Protein AF-A0A6P0VZR3-F1 (afdb_monomer_lite)

Structure (mmCIF, N/CA/C/O backbone):
data_AF-A0A6P0VZR3-F1
#
_entry.id   AF-A0A6P0VZR3-F1
#
loop_
_atom_site.group_PDB
_atom_site.id
_atom_site.type_symbol
_atom_site.label_atom_id
_atom_site.label_alt_id
_atom_site.label_comp_id
_atom_site.label_asym_id
_atom_site.label_entity_id
_atom_site.label_seq_id
_atom_site.pdbx_PDB_ins_code
_atom_site.Cartn_x
_atom_site.Cartn_y
_atom_site.Cartn_z
_atom_site.occupancy
_atom_site.B_iso_or_equiv
_atom_site.auth_seq_id
_atom_site.auth_comp_id
_atom_site.auth_asym_id
_atom_site.auth_atom_id
_atom_site.pdbx_PDB_model_num
ATOM 1 N N . MET A 1 1 ? 29.807 4.127 -24.238 1.00 52.66 1 MET A N 1
ATOM 2 C CA . MET A 1 1 ? 29.424 3.415 -23.006 1.00 52.66 1 MET A CA 1
ATOM 3 C C . MET A 1 1 ? 28.132 2.682 -23.324 1.00 52.66 1 MET A C 1
ATOM 5 O O . MET A 1 1 ? 27.072 3.289 -23.257 1.00 52.66 1 MET A O 1
ATOM 9 N N . THR A 1 2 ? 28.219 1.457 -23.840 1.00 56.03 2 THR A N 1
ATOM 10 C CA . THR A 1 2 ? 27.040 0.606 -24.040 1.00 56.03 2 THR A CA 1
ATOM 11 C C . THR A 1 2 ? 26.552 0.196 -22.658 1.00 56.03 2 THR A C 1
ATOM 13 O O . THR A 1 2 ? 27.322 -0.323 -21.858 1.00 56.03 2 THR A O 1
ATOM 16 N N . ASN A 1 3 ? 25.318 0.556 -22.325 1.00 70.06 3 ASN A N 1
ATOM 17 C CA . ASN A 1 3 ? 24.697 0.124 -21.086 1.00 70.06 3 ASN A CA 1
ATOM 18 C C . ASN A 1 3 ? 24.326 -1.353 -21.286 1.00 70.06 3 ASN A C 1
ATOM 20 O O . ASN A 1 3 ? 23.347 -1.636 -21.965 1.00 70.06 3 ASN A O 1
ATOM 24 N N . ASP A 1 4 ? 25.132 -2.282 -20.764 1.00 77.06 4 ASP A N 1
ATOM 25 C CA . ASP A 1 4 ? 24.956 -3.741 -20.927 1.00 77.06 4 ASP A CA 1
ATOM 26 C C . ASP A 1 4 ? 23.790 -4.312 -20.089 1.00 77.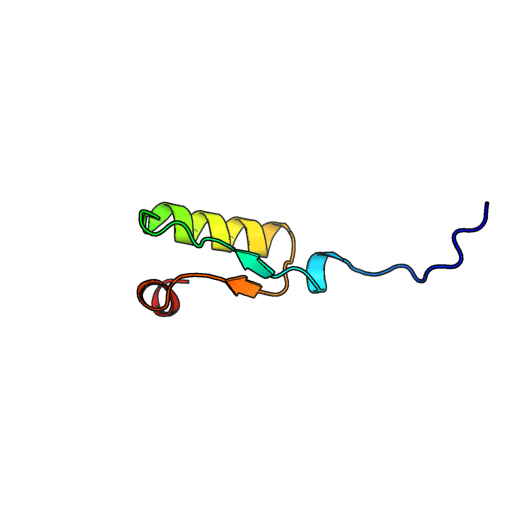06 4 ASP A C 1
ATOM 28 O O . ASP A 1 4 ? 23.675 -5.523 -19.896 1.00 77.06 4 ASP A O 1
ATOM 32 N N . TYR A 1 5 ? 22.924 -3.447 -19.562 1.00 73.56 5 TYR A N 1
ATOM 33 C CA . TYR A 1 5 ? 21.770 -3.852 -18.775 1.00 73.56 5 TYR A CA 1
ATOM 34 C C . TYR A 1 5 ? 20.554 -4.000 -19.687 1.00 73.56 5 TYR A C 1
ATOM 36 O O . TYR A 1 5 ? 20.324 -3.124 -20.527 1.00 73.56 5 TYR A O 1
ATOM 44 N N . PRO A 1 6 ? 19.765 -5.077 -19.523 1.00 77.75 6 PRO A N 1
ATOM 45 C CA . PRO A 1 6 ? 18.480 -5.175 -20.192 1.00 77.75 6 PRO A CA 1
ATOM 46 C C . PRO A 1 6 ? 17.618 -3.965 -19.822 1.00 77.75 6 PRO A C 1
ATOM 48 O O . PRO A 1 6 ? 17.738 -3.422 -18.722 1.00 77.75 6 PRO A O 1
ATOM 51 N N . ASP A 1 7 ? 16.762 -3.546 -20.750 1.00 83.00 7 ASP A N 1
ATOM 52 C CA . ASP A 1 7 ? 15.777 -2.503 -20.487 1.00 83.00 7 ASP A CA 1
ATOM 53 C C . ASP A 1 7 ? 14.751 -3.077 -19.500 1.00 83.00 7 ASP A C 1
ATOM 55 O O . ASP A 1 7 ? 13.966 -3.965 -19.839 1.00 83.00 7 ASP A O 1
ATOM 59 N N . ILE A 1 8 ? 14.869 -2.686 -18.230 1.00 88.38 8 ILE A N 1
ATOM 60 C CA . ILE A 1 8 ? 14.031 -3.187 -17.141 1.00 88.38 8 ILE A CA 1
ATOM 61 C C . ILE A 1 8 ? 12.877 -2.207 -16.962 1.00 88.38 8 ILE A C 1
ATOM 63 O O . ILE A 1 8 ? 13.089 -1.039 -16.640 1.00 88.38 8 ILE A O 1
ATOM 67 N N . GLU A 1 9 ? 11.652 -2.709 -17.091 1.00 92.00 9 GLU A N 1
ATOM 68 C CA . GLU A 1 9 ? 10.417 -2.003 -16.738 1.00 92.00 9 GLU A CA 1
ATOM 69 C C . GLU A 1 9 ? 10.338 -1.815 -15.210 1.00 92.00 9 GLU A C 1
ATOM 71 O O . GLU A 1 9 ? 9.678 -2.577 -14.501 1.00 92.00 9 GLU A O 1
ATOM 76 N N . ILE A 1 10 ? 11.049 -0.808 -14.683 1.00 94.06 10 ILE A N 1
ATOM 77 C CA . ILE A 1 10 ? 11.201 -0.585 -13.232 1.00 94.06 10 ILE A CA 1
ATOM 78 C C . ILE A 1 10 ? 9.845 -0.401 -12.543 1.00 94.06 10 ILE A C 1
ATOM 80 O O . ILE A 1 10 ? 9.674 -0.870 -11.422 1.00 94.06 10 ILE A O 1
ATOM 84 N N . ALA A 1 11 ? 8.877 0.245 -13.201 1.00 96.44 11 ALA A N 1
ATOM 85 C CA . ALA A 1 11 ? 7.549 0.490 -12.639 1.00 96.44 11 ALA A CA 1
ATOM 86 C C . ALA A 1 11 ? 6.886 -0.801 -12.132 1.00 96.44 11 ALA A C 1
ATOM 88 O O . ALA A 1 11 ? 6.441 -0.858 -10.988 1.00 96.44 11 ALA A O 1
ATOM 89 N N . SER A 1 12 ? 6.963 -1.875 -12.922 1.00 96.06 12 SER A N 1
ATOM 90 C CA . SER A 1 12 ? 6.414 -3.196 -12.586 1.00 96.06 12 SER A CA 1
ATOM 91 C C . SER A 1 12 ? 7.103 -3.906 -11.409 1.00 96.06 12 SER A C 1
ATOM 93 O O . SER A 1 12 ? 6.687 -4.995 -11.021 1.00 96.06 12 SER A O 1
ATOM 95 N N . LEU A 1 13 ? 8.157 -3.309 -10.847 1.00 96.56 13 LEU A N 1
ATOM 96 C CA . LEU A 1 13 ? 8.921 -3.819 -9.706 1.00 96.56 13 LEU A CA 1
ATOM 97 C C . LEU A 1 13 ? 8.764 -2.946 -8.450 1.00 96.56 13 LEU A C 1
ATOM 99 O O . LEU A 1 13 ? 9.416 -3.211 -7.440 1.00 96.56 13 LEU A O 1
ATOM 103 N N . ILE A 1 14 ? 7.959 -1.882 -8.515 1.00 98.06 14 ILE A N 1
ATOM 104 C CA . ILE A 1 14 ? 7.756 -0.942 -7.410 1.00 98.06 14 ILE A CA 1
ATOM 105 C C . ILE A 1 14 ? 6.474 -1.287 -6.653 1.00 98.06 14 ILE A C 1
ATOM 107 O O . ILE A 1 14 ? 5.399 -1.353 -7.247 1.00 98.06 14 ILE A O 1
ATOM 111 N N . ASP A 1 15 ? 6.595 -1.368 -5.327 1.00 98.56 15 ASP A N 1
ATOM 112 C CA . ASP A 1 15 ? 5.469 -1.337 -4.394 1.00 98.56 15 ASP A CA 1
ATOM 113 C C . ASP A 1 15 ? 5.389 0.057 -3.753 1.00 98.56 15 ASP A C 1
ATOM 115 O O . ASP A 1 15 ? 6.290 0.475 -3.017 1.00 98.56 15 ASP A O 1
ATOM 119 N N . HIS A 1 16 ? 4.316 0.801 -4.027 1.00 98.25 16 HIS A N 1
ATOM 120 C CA . HIS A 1 16 ? 4.142 2.161 -3.507 1.00 98.25 16 HIS A CA 1
ATOM 121 C C . HIS A 1 16 ? 3.620 2.141 -2.073 1.00 98.25 16 HIS A C 1
ATOM 123 O O . HIS A 1 16 ? 2.531 1.640 -1.806 1.00 98.25 16 HIS A O 1
ATOM 129 N N . ALA A 1 17 ? 4.394 2.668 -1.129 1.00 98.38 17 ALA A N 1
ATOM 130 C CA . ALA A 1 17 ? 4.113 2.514 0.294 1.00 98.38 17 ALA A CA 1
ATOM 131 C C . ALA A 1 17 ? 3.493 3.772 0.926 1.00 98.38 17 ALA A C 1
ATOM 133 O O . ALA A 1 17 ? 4.113 4.836 0.963 1.00 98.38 17 ALA A O 1
ATOM 134 N N . LEU A 1 18 ? 2.319 3.614 1.547 1.00 98.50 18 LEU A N 1
ATOM 135 C CA . LEU A 1 18 ? 1.707 4.585 2.457 1.00 98.50 18 LEU A CA 1
ATOM 136 C C . LEU A 1 18 ? 1.605 3.974 3.860 1.00 98.50 18 LEU A C 1
ATOM 138 O O . LEU A 1 18 ? 0.573 3.452 4.282 1.00 98.50 18 LEU A O 1
ATOM 142 N N . LEU A 1 19 ? 2.713 4.059 4.597 1.00 97.94 19 LEU A N 1
ATOM 143 C CA . LEU A 1 19 ? 2.866 3.492 5.944 1.00 97.94 19 LEU A CA 1
ATOM 144 C C . LEU A 1 19 ? 2.942 4.566 7.037 1.00 97.94 19 LEU A C 1
ATOM 146 O O . LEU A 1 19 ? 3.505 4.347 8.106 1.00 97.94 19 LEU A O 1
ATOM 150 N N . ASN A 1 20 ? 2.371 5.745 6.782 1.00 96.88 20 ASN A N 1
ATOM 151 C CA . ASN A 1 20 ? 2.173 6.738 7.831 1.00 96.88 20 ASN A CA 1
ATOM 152 C C . ASN A 1 20 ? 0.984 6.300 8.715 1.00 96.88 20 ASN A C 1
ATOM 154 O O . ASN A 1 20 ? -0.115 6.134 8.185 1.00 96.88 20 ASN A O 1
ATOM 158 N N . PRO A 1 21 ? 1.151 6.121 10.040 1.00 95.06 21 PRO A N 1
ATOM 159 C CA . PRO A 1 21 ? 0.066 5.684 10.924 1.00 95.06 21 PRO A CA 1
ATOM 160 C C . PRO A 1 21 ? -1.092 6.686 11.017 1.00 95.06 21 PRO A C 1
ATOM 162 O O . PRO A 1 21 ? -2.183 6.316 11.440 1.00 95.06 21 PRO A O 1
ATOM 165 N N . THR A 1 22 ? -0.876 7.944 10.622 1.00 96.75 22 THR A N 1
ATOM 166 C CA . THR A 1 22 ? -1.919 8.977 10.550 1.00 96.75 22 THR A CA 1
ATOM 167 C C . THR A 1 22 ? -2.438 9.186 9.127 1.00 96.75 22 THR A C 1
ATOM 169 O O . THR A 1 22 ? -3.016 10.237 8.851 1.00 96.75 22 THR A O 1
ATOM 172 N N . ALA A 1 23 ? -2.182 8.248 8.207 1.00 97.50 23 ALA A N 1
ATOM 173 C CA . ALA A 1 23 ? -2.688 8.331 6.844 1.00 97.50 23 ALA A CA 1
ATOM 174 C C . ALA A 1 23 ? -4.218 8.411 6.844 1.00 97.50 23 ALA A C 1
ATOM 176 O O . ALA A 1 23 ? -4.871 7.659 7.570 1.00 97.50 23 ALA A O 1
ATOM 177 N N . THR A 1 24 ? -4.780 9.309 6.038 1.00 98.19 24 THR A N 1
ATOM 178 C CA . THR A 1 24 ? -6.232 9.451 5.876 1.00 98.19 24 THR A CA 1
ATOM 179 C C . THR A 1 24 ? -6.747 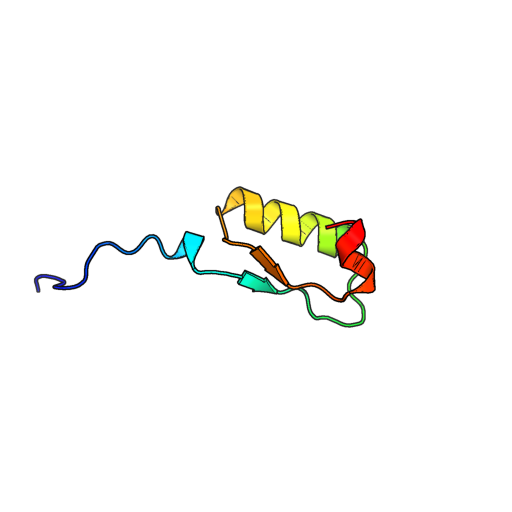8.594 4.713 1.00 98.19 24 THR A C 1
ATOM 181 O O . THR A 1 24 ? -5.964 8.238 3.825 1.00 98.19 24 THR A O 1
ATOM 184 N N . PRO A 1 25 ? -8.055 8.282 4.657 1.00 98.25 25 PRO A N 1
ATOM 185 C CA . PRO A 1 25 ? -8.655 7.585 3.519 1.00 98.25 25 PRO A CA 1
ATOM 186 C C . PRO A 1 25 ? -8.356 8.247 2.165 1.00 98.25 25 PRO A C 1
ATOM 188 O O . PRO A 1 25 ? -8.060 7.552 1.198 1.00 98.25 25 PRO A O 1
ATOM 191 N N . GLU A 1 26 ? -8.354 9.577 2.094 1.00 98.50 26 GLU A N 1
ATOM 192 C CA . GLU A 1 26 ? -8.070 10.328 0.863 1.00 98.50 26 GLU A CA 1
ATOM 193 C C . GLU A 1 26 ? -6.607 10.168 0.423 1.00 98.50 26 GLU A C 1
ATOM 195 O O . GLU A 1 26 ? -6.299 10.152 -0.768 1.00 98.50 26 GLU A O 1
ATOM 200 N N . GLN A 1 27 ? -5.683 10.026 1.379 1.00 98.56 27 GLN A N 1
ATOM 201 C CA . GLN A 1 27 ? -4.279 9.752 1.075 1.00 98.56 27 GLN A CA 1
ATOM 202 C C . GLN A 1 27 ? -4.085 8.330 0.540 1.00 98.56 27 GLN A C 1
ATOM 204 O O . GLN A 1 27 ? -3.248 8.137 -0.340 1.00 98.56 27 GLN A O 1
ATOM 209 N N . VAL A 1 28 ? -4.868 7.357 1.023 1.00 98.50 28 VAL A N 1
ATOM 210 C CA . VAL A 1 28 ? -4.884 5.987 0.479 1.00 98.50 28 VAL A CA 1
ATOM 211 C C . VAL A 1 28 ? -5.393 5.994 -0.958 1.00 98.50 28 VAL A C 1
ATOM 213 O O . VAL A 1 28 ? -4.745 5.419 -1.827 1.00 98.50 28 VAL A O 1
ATOM 216 N N . GLU A 1 29 ? -6.493 6.699 -1.235 1.00 98.56 29 GLU A N 1
ATOM 217 C CA . GLU A 1 29 ? -7.021 6.826 -2.599 1.00 98.56 29 GLU A CA 1
ATOM 218 C C . GLU A 1 29 ? -5.988 7.466 -3.534 1.00 98.56 29 GLU A C 1
ATOM 220 O O . GLU A 1 29 ? -5.709 6.943 -4.612 1.00 98.56 29 GLU A O 1
ATOM 225 N N . LYS A 1 30 ? -5.342 8.549 -3.088 1.00 98.62 30 LYS A N 1
ATOM 226 C CA . LYS A 1 30 ? -4.263 9.187 -3.844 1.00 98.62 30 LYS A CA 1
ATOM 227 C C . LYS A 1 30 ? -3.082 8.239 -4.088 1.00 98.62 30 LYS A C 1
ATOM 229 O O . LYS A 1 30 ? -2.542 8.232 -5.189 1.00 98.62 30 LYS A O 1
ATOM 234 N N . CYS A 1 31 ? -2.693 7.437 -3.09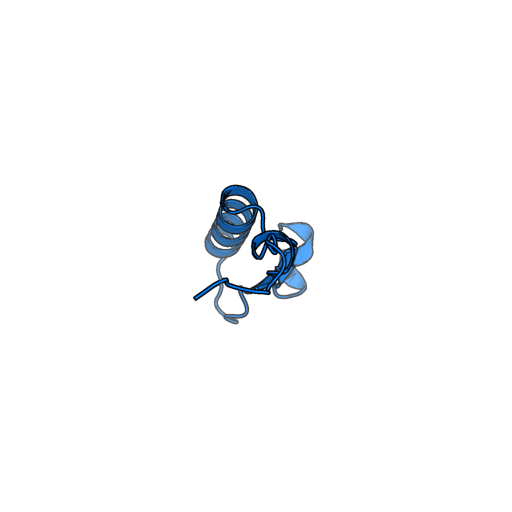5 1.00 98.44 31 CYS A N 1
ATOM 235 C CA . CYS A 1 31 ? -1.638 6.431 -3.238 1.00 98.44 31 CYS A CA 1
ATOM 236 C C . CYS A 1 31 ? -1.993 5.405 -4.328 1.00 98.44 31 CYS A C 1
ATOM 238 O O . CYS A 1 31 ? -1.164 5.128 -5.193 1.00 98.44 31 CYS A O 1
ATOM 240 N N . CYS A 1 32 ? -3.238 4.921 -4.357 1.00 98.56 32 CYS A N 1
ATOM 241 C CA . CYS A 1 32 ? -3.712 4.001 -5.396 1.00 98.56 32 CYS A CA 1
ATOM 242 C C . CYS A 1 32 ? -3.732 4.668 -6.779 1.00 98.56 32 CYS A C 1
ATOM 244 O O . CYS A 1 32 ? -3.215 4.110 -7.740 1.00 98.56 32 CYS A O 1
ATOM 246 N N . GLN A 1 33 ? -4.226 5.908 -6.875 1.00 98.69 33 GLN A N 1
ATOM 247 C CA . GLN A 1 33 ? -4.223 6.679 -8.125 1.00 98.69 33 GLN A CA 1
ATOM 248 C C . GLN A 1 33 ? -2.805 6.925 -8.665 1.00 98.69 33 GLN A C 1
ATOM 250 O O . GLN A 1 33 ? -2.594 6.931 -9.876 1.00 98.69 33 GLN A O 1
ATOM 255 N N . GLU A 1 34 ? -1.826 7.154 -7.788 1.00 98.62 34 GLU A N 1
ATOM 256 C CA . GLU A 1 34 ? -0.419 7.283 -8.174 1.00 98.62 34 GLU A CA 1
ATOM 257 C C . GLU A 1 34 ? 0.142 5.950 -8.676 1.00 98.62 34 GLU A C 1
ATOM 259 O O . GLU A 1 34 ? 0.776 5.930 -9.731 1.00 98.62 34 GLU A O 1
ATOM 264 N N . ALA A 1 35 ? -0.132 4.849 -7.971 1.00 98.56 35 ALA A N 1
ATOM 265 C CA . ALA A 1 35 ? 0.283 3.515 -8.395 1.00 98.56 35 ALA A CA 1
ATOM 266 C C . ALA A 1 35 ? -0.289 3.146 -9.768 1.00 98.56 35 ALA A C 1
ATOM 268 O O . ALA A 1 35 ? 0.472 2.749 -10.650 1.00 98.56 35 ALA A O 1
ATOM 269 N N . ASP A 1 36 ? -1.576 3.405 -10.000 1.00 98.19 36 ASP A N 1
ATOM 270 C CA . ASP A 1 36 ? -2.205 3.224 -11.308 1.00 98.19 36 ASP A CA 1
ATOM 271 C C . ASP A 1 36 ? -1.590 4.146 -12.362 1.00 98.19 36 ASP A C 1
ATOM 273 O O . ASP A 1 36 ? -1.230 3.706 -13.451 1.00 98.19 36 ASP A O 1
ATOM 277 N N . ARG A 1 37 ? -1.407 5.435 -12.060 1.00 98.31 37 ARG A N 1
ATOM 278 C CA . ARG A 1 37 ? -0.840 6.397 -13.019 1.00 98.31 37 ARG A CA 1
ATOM 279 C C . ARG A 1 37 ? 0.556 5.994 -13.493 1.00 98.31 37 ARG A C 1
ATOM 281 O O . ARG A 1 37 ? 0.884 6.228 -14.657 1.00 98.31 37 ARG A O 1
ATOM 288 N N . PHE A 1 38 ? 1.379 5.458 -12.597 1.00 98.00 38 PHE A N 1
ATOM 289 C CA . PHE A 1 38 ? 2.758 5.076 -12.894 1.00 98.00 38 PHE A CA 1
ATOM 290 C C . PHE A 1 38 ? 2.931 3.588 -13.206 1.00 98.00 38 PHE A C 1
ATOM 292 O O . PHE A 1 38 ? 4.048 3.184 -13.509 1.00 98.00 38 PHE A O 1
ATOM 299 N N . GLN A 1 39 ? 1.845 2.806 -13.191 1.00 97.88 39 GLN A N 1
ATOM 300 C CA . GLN A 1 39 ? 1.850 1.361 -13.440 1.00 97.88 39 GLN A CA 1
ATOM 301 C C . GLN A 1 39 ? 2.774 0.608 -12.468 1.00 97.88 39 GLN A C 1
ATOM 303 O O . GLN A 1 39 ? 3.556 -0.258 -12.862 1.00 97.88 39 GLN A O 1
ATOM 308 N N . PHE A 1 40 ? 2.699 0.974 -11.186 1.00 98.56 40 PHE A N 1
ATOM 309 C CA . PHE A 1 40 ? 3.377 0.251 -10.115 1.00 98.56 40 PHE A CA 1
ATOM 310 C C . PHE A 1 40 ? 2.734 -1.116 -9.875 1.00 98.56 40 PHE A C 1
ATOM 312 O O . PHE A 1 40 ? 1.563 -1.331 -10.185 1.00 98.56 40 PHE A O 1
ATOM 319 N N . ALA A 1 41 ? 3.511 -2.050 -9.330 1.00 98.12 41 ALA A N 1
ATOM 320 C CA . ALA A 1 41 ? 3.084 -3.434 -9.156 1.00 98.12 41 ALA A CA 1
ATOM 321 C C . ALA A 1 41 ? 1.999 -3.573 -8.082 1.00 98.12 41 ALA A C 1
ATOM 323 O O . ALA A 1 41 ? 1.057 -4.352 -8.238 1.00 98.12 41 ALA A O 1
ATOM 324 N N . ALA A 1 42 ? 2.146 -2.822 -6.989 1.00 98.19 42 ALA A N 1
ATOM 325 C CA . ALA A 1 42 ? 1.231 -2.855 -5.862 1.00 98.19 42 ALA A CA 1
ATOM 326 C C . ALA A 1 42 ? 1.267 -1.556 -5.045 1.00 98.19 42 ALA A C 1
ATOM 328 O O . ALA A 1 42 ? 2.160 -0.715 -5.183 1.00 98.19 42 ALA A O 1
ATOM 329 N N . VAL A 1 43 ? 0.305 -1.440 -4.128 1.00 98.56 43 VAL A N 1
ATOM 330 C CA . VAL A 1 43 ? 0.351 -0.501 -3.004 1.00 98.56 43 VAL A CA 1
ATOM 331 C C . VAL A 1 43 ? 0.565 -1.257 -1.696 1.00 98.56 43 VAL A C 1
ATOM 333 O O . VAL A 1 43 ? 0.004 -2.329 -1.471 1.00 98.56 43 VAL A O 1
ATOM 336 N N . CYS A 1 44 ? 1.362 -0.682 -0.803 1.00 98.69 44 CYS A N 1
ATOM 337 C CA . CYS A 1 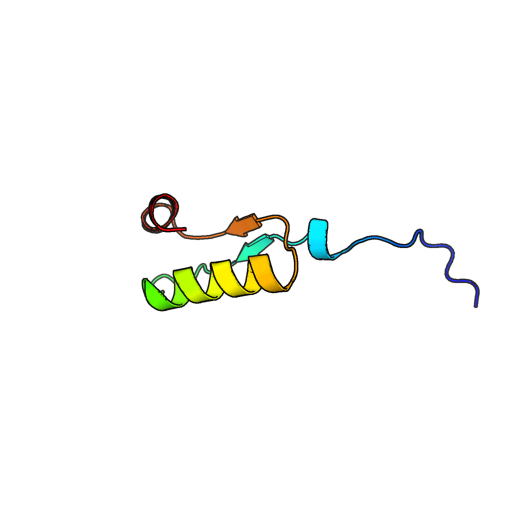44 ? 1.610 -1.193 0.537 1.00 98.69 44 CYS A CA 1
ATOM 338 C C . CYS A 1 44 ? 1.001 -0.227 1.559 1.00 98.69 44 CYS A C 1
ATOM 340 O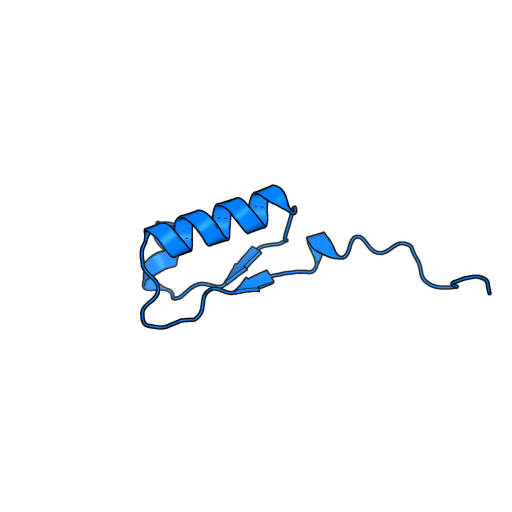 O . CYS A 1 44 ? 1.490 0.887 1.761 1.00 98.69 44 CYS A O 1
ATOM 342 N N . VAL A 1 45 ? -0.091 -0.654 2.194 1.00 98.50 45 VAL A N 1
ATOM 343 C CA . VAL A 1 45 ? -0.883 0.142 3.144 1.00 98.50 45 VAL A CA 1
ATOM 344 C C . VAL A 1 45 ? -1.123 -0.638 4.435 1.00 98.50 45 VAL A C 1
ATOM 346 O O . VAL A 1 45 ? -0.983 -1.861 4.479 1.00 98.50 45 VAL A O 1
ATOM 349 N N . TYR A 1 46 ? -1.517 0.051 5.509 1.00 98.12 46 TYR A N 1
ATOM 350 C CA . TYR A 1 46 ? -1.927 -0.631 6.739 1.00 98.12 46 TYR A CA 1
ATOM 351 C C . TYR A 1 46 ? -3.147 -1.548 6.511 1.00 98.12 46 TYR A C 1
ATOM 353 O O . TYR A 1 46 ? -4.041 -1.184 5.743 1.00 98.12 46 TYR A O 1
ATOM 361 N N . PRO A 1 47 ? -3.261 -2.692 7.225 1.00 98.00 47 PRO A N 1
ATOM 362 C CA . PRO A 1 47 ? -4.321 -3.682 6.998 1.00 98.00 47 PRO A CA 1
ATOM 363 C C . PRO A 1 47 ? -5.753 -3.135 7.050 1.00 98.00 47 PRO A C 1
ATOM 365 O O . PRO A 1 47 ? -6.630 -3.622 6.342 1.00 98.00 47 PRO A O 1
ATOM 368 N N . THR A 1 48 ? -5.997 -2.103 7.861 1.00 97.38 48 THR A N 1
ATOM 369 C CA . THR A 1 48 ? -7.302 -1.430 7.966 1.00 97.38 48 THR A CA 1
ATOM 370 C C . THR A 1 48 ? -7.760 -0.799 6.652 1.00 97.38 48 THR A C 1
ATOM 372 O O . THR A 1 48 ? -8.962 -0.654 6.444 1.00 97.38 48 THR A O 1
ATOM 375 N N . TYR A 1 49 ? -6.823 -0.454 5.767 1.00 98.31 49 TYR A N 1
ATOM 376 C CA . TYR A 1 49 ? -7.091 0.175 4.477 1.00 98.31 49 TYR A CA 1
ATOM 377 C C . TYR A 1 49 ? -7.160 -0.812 3.309 1.00 98.31 49 TYR A C 1
ATOM 379 O O . TYR A 1 49 ? -7.624 -0.423 2.247 1.00 98.31 49 TYR A O 1
ATOM 387 N N . VAL A 1 50 ? -6.811 -2.091 3.496 1.00 97.69 50 VAL A N 1
ATOM 388 C CA . VAL A 1 50 ? -6.799 -3.102 2.413 1.00 97.69 50 VAL A CA 1
ATOM 389 C C . VAL A 1 50 ? -8.164 -3.277 1.741 1.00 97.69 50 VAL A C 1
ATOM 391 O O . VAL A 1 50 ? -8.228 -3.590 0.566 1.00 97.69 50 VAL A O 1
ATOM 394 N N . LYS A 1 51 ? -9.272 -3.083 2.467 1.00 98.06 51 LYS A N 1
ATOM 395 C CA . LYS A 1 51 ? -10.620 -3.168 1.875 1.00 98.06 51 LYS A CA 1
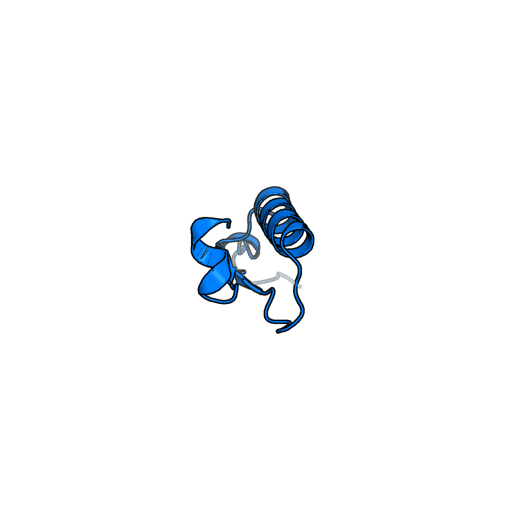ATOM 396 C C . LYS A 1 51 ? -10.975 -1.946 1.010 1.00 98.06 51 LYS A C 1
ATOM 398 O O . LYS A 1 51 ? -11.878 -2.040 0.186 1.00 98.06 51 LYS A O 1
ATOM 403 N N . GLN A 1 52 ? -10.362 -0.798 1.291 1.00 96.75 52 GLN A N 1
ATOM 404 C CA . GLN A 1 52 ? -10.600 0.456 0.578 1.00 96.75 52 GLN A CA 1
ATOM 405 C C . GLN A 1 52 ? -9.677 0.592 -0.638 1.00 96.75 52 GLN A C 1
ATOM 407 O O . GLN A 1 52 ? -10.120 1.124 -1.653 1.00 96.75 52 GLN A O 1
ATOM 412 N N . ALA A 1 53 ? -8.414 0.187 -0.468 1.00 94.81 53 ALA A N 1
ATOM 413 C CA . ALA A 1 53 ? -7.375 0.197 -1.489 1.00 94.81 53 ALA A CA 1
ATOM 414 C C . ALA A 1 53 ? -7.680 -0.765 -2.646 1.00 94.81 53 ALA A C 1
ATOM 416 O O . ALA A 1 53 ? -8.414 -1.756 -2.422 1.00 94.81 53 ALA A O 1
#

Secondary structure (DSSP, 8-state):
----S----GGGG-EEEE--TT--HHHHHHHHHHHHHHT-SEEEE-GGGTTT-

Sequence (53 aa):
MTNDYPDIEIASLIDHALLNPTATPEQVEKCCQEADRFQFAAVCVYPTYVKQA

Radius of gyration: 14.31 Å; chains: 1; bounding box: 40×16×35 Å

Foldseek 3Di:
DPPPDPPDLVQLVDAQEDEDPPDDLVNVVVSVVVNVVSVHNYYHYDPVCPVVD

pLDDT: mean 93.84, std 10.22, range [52.66, 98.69]